Protein AF-A0A1D2YXR7-F1 (afdb_monomer)

Secondary structure (DSSP, 8-state):
-HHHHHHHHHHHHHHHHHHHHHTS-------HHHHHHHHHHHHHHHHHHHHHHHHHHHHHHHHHHHHHHHHHHHHHHHHHHHHHHHHHHHTT--S------THHHHHHHHHHHHHHHHHHTT--HHHHHHHHT--HHHHHHHHHHHHTT----

Structure (mmCIF, N/CA/C/O backbone):
data_AF-A0A1D2YXR7-F1
#
_entry.id   AF-A0A1D2YXR7-F1
#
loop_
_atom_site.group_PDB
_atom_site.id
_atom_site.type_symbol
_atom_site.label_atom_id
_atom_site.label_alt_id
_atom_site.label_comp_id
_atom_site.label_asym_id
_atom_site.label_entity_id
_atom_site.label_seq_id
_atom_site.pdbx_PDB_ins_code
_atom_site.Cartn_x
_atom_site.Cartn_y
_atom_site.Cartn_z
_atom_site.occupancy
_atom_site.B_iso_or_equiv
_atom_site.auth_seq_id
_atom_site.auth_comp_id
_atom_site.auth_asym_id
_atom_site.auth_atom_id
_atom_site.pdbx_PDB_model_num
ATOM 1 N N . MET A 1 1 ? 28.361 17.116 -80.672 1.00 84.50 1 MET A N 1
ATOM 2 C CA . MET A 1 1 ? 28.299 17.784 -79.351 1.00 84.50 1 MET A CA 1
ATOM 3 C C . MET A 1 1 ? 27.354 17.074 -78.388 1.00 84.50 1 MET A C 1
ATOM 5 O O . MET A 1 1 ? 27.728 16.904 -77.238 1.00 84.50 1 MET A O 1
ATOM 9 N N . GLU A 1 2 ? 26.195 16.590 -78.841 1.00 91.81 2 GLU A N 1
ATOM 10 C CA . GLU A 1 2 ? 25.187 15.940 -77.978 1.00 91.81 2 GLU A CA 1
ATOM 11 C C . GLU A 1 2 ? 25.696 14.694 -77.227 1.00 91.81 2 GLU A C 1
ATOM 13 O O . GLU A 1 2 ? 25.466 14.559 -76.029 1.00 91.81 2 GLU A O 1
ATOM 18 N N . ILE A 1 3 ? 26.480 13.834 -77.888 1.00 93.00 3 ILE A N 1
ATOM 19 C CA . ILE A 1 3 ? 27.063 12.625 -77.268 1.00 93.00 3 ILE A CA 1
ATOM 20 C C . ILE A 1 3 ? 28.014 12.977 -76.111 1.00 93.00 3 ILE A C 1
ATOM 22 O O . ILE A 1 3 ? 28.020 12.318 -75.074 1.00 93.00 3 ILE A O 1
ATOM 26 N N . LEU A 1 4 ? 28.795 14.047 -76.269 1.00 92.69 4 LEU A N 1
ATOM 27 C CA . LEU A 1 4 ? 29.770 14.494 -75.272 1.00 92.69 4 LEU A CA 1
ATOM 28 C C . LEU A 1 4 ? 29.050 15.053 -74.032 1.00 92.69 4 LEU A C 1
ATOM 30 O O . LEU A 1 4 ? 29.444 14.778 -72.902 1.00 92.69 4 LEU A O 1
ATOM 34 N N . LEU A 1 5 ? 27.933 15.757 -74.242 1.00 92.38 5 LEU A N 1
ATOM 35 C CA . LEU A 1 5 ? 27.095 16.292 -73.168 1.00 92.38 5 LEU A CA 1
ATOM 36 C C . LEU A 1 5 ? 26.433 15.173 -72.344 1.00 92.38 5 LEU A C 1
ATOM 38 O O . LEU A 1 5 ? 26.381 15.259 -71.117 1.00 92.38 5 LEU A O 1
ATOM 42 N N . MET A 1 6 ? 26.016 14.082 -72.997 1.00 94.94 6 MET A N 1
ATOM 43 C CA . MET A 1 6 ? 25.472 12.895 -72.326 1.00 94.94 6 MET A CA 1
ATOM 44 C C . MET A 1 6 ? 26.524 12.176 -71.463 1.00 94.94 6 MET A C 1
ATOM 46 O O . MET A 1 6 ? 26.229 11.773 -70.339 1.00 94.94 6 MET A O 1
ATOM 50 N N . GLN A 1 7 ? 27.765 12.054 -71.950 1.00 93.62 7 GLN A N 1
ATOM 51 C CA . GLN A 1 7 ? 28.863 11.434 -71.195 1.00 93.62 7 GLN A CA 1
ATOM 52 C C . GLN A 1 7 ? 29.255 12.247 -69.956 1.00 93.62 7 GLN A C 1
ATOM 54 O O . GLN A 1 7 ? 29.456 11.676 -68.883 1.00 93.62 7 GLN A O 1
ATOM 59 N N . VAL A 1 8 ? 29.316 13.576 -70.079 1.00 94.75 8 VAL A N 1
ATOM 60 C CA . VAL A 1 8 ? 29.595 14.466 -68.941 1.00 94.75 8 VAL A CA 1
ATOM 61 C C . VAL A 1 8 ? 28.473 14.386 -67.903 1.00 94.75 8 VAL A C 1
ATOM 63 O O . VAL A 1 8 ? 28.760 14.310 -66.711 1.00 94.75 8 VAL A O 1
ATOM 66 N N . GLY A 1 9 ? 27.210 14.318 -68.339 1.00 94.62 9 GLY A N 1
ATOM 67 C CA . GLY A 1 9 ? 26.066 14.127 -67.443 1.00 94.62 9 GLY A CA 1
ATOM 68 C C . GLY A 1 9 ? 26.112 12.809 -66.660 1.00 94.62 9 GLY A C 1
ATOM 69 O O . GLY A 1 9 ? 25.793 12.783 -65.475 1.00 94.62 9 GLY A O 1
ATOM 70 N N . LEU A 1 10 ? 26.561 11.714 -67.282 1.00 94.31 10 LEU A N 1
ATOM 71 C CA . LEU A 1 10 ? 26.708 10.429 -66.589 1.00 94.31 10 LEU A CA 1
ATOM 72 C C . LEU A 1 10 ? 27.811 10.481 -65.516 1.00 94.31 10 LEU A C 1
ATOM 74 O O . LEU A 1 10 ? 27.642 9.950 -64.417 1.00 94.31 10 LEU A O 1
ATOM 78 N N . LEU A 1 11 ? 28.926 11.154 -65.818 1.00 95.56 11 LEU A N 1
ATOM 79 C CA . LEU A 1 11 ? 30.050 11.315 -64.893 1.00 95.56 11 LEU A CA 1
ATOM 80 C C . LEU A 1 11 ? 29.671 12.133 -63.655 1.00 95.56 11 LEU A C 1
ATOM 82 O O . LEU A 1 11 ? 30.029 11.756 -62.539 1.00 95.56 11 LEU A O 1
ATOM 86 N N . THR A 1 12 ? 28.921 13.224 -63.824 1.00 94.62 12 THR A N 1
ATOM 87 C CA . THR A 1 12 ? 28.507 14.070 -62.695 1.00 94.62 12 THR A CA 1
ATOM 88 C C . THR A 1 12 ? 27.551 13.340 -61.757 1.00 94.62 12 THR A C 1
ATOM 90 O O . THR A 1 12 ? 27.722 13.419 -60.541 1.00 94.62 12 THR A O 1
ATOM 93 N N . VAL A 1 13 ? 26.611 12.555 -62.292 1.00 95.62 13 VAL A N 1
ATOM 94 C CA . VAL A 1 13 ? 25.709 11.715 -61.483 1.00 95.62 13 VAL A CA 1
ATOM 95 C C . VAL A 1 13 ? 26.490 10.661 -60.693 1.00 95.62 13 VAL A C 1
ATOM 97 O O . VAL A 1 13 ? 26.222 10.461 -59.508 1.00 95.62 13 VAL A O 1
ATOM 100 N N . GLY A 1 14 ? 27.497 10.035 -61.310 1.00 94.00 14 GLY A N 1
ATOM 101 C CA . GLY A 1 14 ? 28.373 9.080 -60.626 1.00 94.00 14 GLY A CA 1
ATOM 102 C C . GLY A 1 14 ? 29.132 9.707 -59.453 1.00 94.00 14 GLY A C 1
ATOM 103 O O . GLY A 1 14 ? 29.165 9.141 -58.361 1.00 94.00 14 GLY A O 1
ATOM 104 N N . ILE A 1 15 ? 29.681 10.911 -59.642 1.00 95.19 15 ILE A N 1
ATOM 105 C CA . ILE A 1 15 ? 30.394 11.644 -58.585 1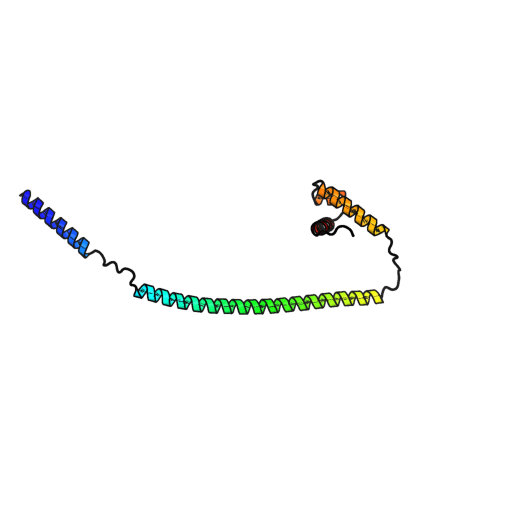.00 95.19 15 ILE A CA 1
ATOM 106 C C . ILE A 1 15 ? 29.449 12.004 -57.432 1.00 95.19 15 ILE A C 1
ATOM 108 O O . ILE A 1 15 ? 29.816 11.835 -56.271 1.00 95.19 15 ILE A O 1
ATOM 112 N N . ILE A 1 16 ? 28.220 12.435 -57.729 1.00 94.56 16 ILE A N 1
ATOM 113 C CA . ILE A 1 16 ? 27.210 12.744 -56.704 1.00 94.56 16 ILE A CA 1
ATOM 114 C C . ILE A 1 16 ? 26.896 11.502 -55.860 1.00 94.56 16 ILE A C 1
ATOM 116 O O . ILE A 1 16 ? 26.865 11.590 -54.633 1.00 94.56 16 ILE A O 1
ATOM 120 N N . PHE A 1 17 ? 26.733 10.334 -56.487 1.00 93.44 17 PHE A N 1
ATOM 121 C CA . PHE A 1 17 ? 26.514 9.077 -55.766 1.00 93.44 17 PHE A CA 1
ATOM 122 C C . PHE A 1 17 ? 27.687 8.704 -54.852 1.00 93.44 17 PHE A C 1
ATOM 124 O O . PHE A 1 17 ? 27.465 8.267 -53.723 1.00 93.44 17 PHE A O 1
ATOM 131 N N . ILE A 1 18 ? 28.927 8.912 -55.304 1.00 92.56 18 ILE A N 1
ATOM 132 C CA . ILE A 1 18 ? 30.132 8.659 -54.501 1.00 92.56 18 ILE A CA 1
ATOM 133 C C . ILE A 1 18 ? 30.200 9.613 -53.304 1.00 92.56 18 ILE A C 1
ATOM 135 O O . ILE A 1 18 ? 30.506 9.177 -52.197 1.00 92.56 18 ILE A O 1
ATOM 139 N N . ILE A 1 19 ? 29.871 10.894 -53.497 1.00 91.69 19 ILE A N 1
ATOM 140 C CA . ILE A 1 19 ? 29.824 11.877 -52.407 1.00 91.69 19 ILE A CA 1
ATOM 141 C C . ILE A 1 19 ? 28.766 11.474 -51.379 1.00 91.69 19 ILE A C 1
ATOM 143 O O . ILE A 1 19 ? 29.071 11.448 -50.193 1.00 91.69 19 ILE A O 1
ATOM 147 N N . ILE A 1 20 ? 27.559 11.092 -51.814 1.00 88.25 20 ILE A N 1
ATOM 148 C CA . ILE A 1 20 ? 26.488 10.623 -50.918 1.00 88.25 20 ILE A CA 1
ATOM 149 C C . ILE A 1 20 ? 26.919 9.357 -50.160 1.00 88.25 20 ILE A C 1
ATOM 151 O O . ILE A 1 20 ? 26.648 9.232 -48.967 1.00 88.25 20 ILE A O 1
ATOM 155 N N . ALA A 1 21 ? 27.622 8.434 -50.821 1.00 86.12 21 ALA A N 1
ATOM 156 C CA . ALA A 1 21 ? 28.138 7.223 -50.188 1.00 86.12 21 ALA A CA 1
ATOM 157 C C . ALA A 1 21 ? 29.241 7.519 -49.156 1.00 86.12 21 ALA A C 1
ATOM 159 O O . ALA A 1 21 ? 29.267 6.885 -48.103 1.00 86.12 21 ALA A O 1
ATOM 160 N N . LEU A 1 22 ? 30.111 8.499 -49.423 1.00 83.31 22 LEU A N 1
ATOM 161 C CA . LEU A 1 22 ? 31.153 8.954 -48.494 1.00 83.31 22 LEU A CA 1
ATOM 162 C C . LEU A 1 22 ? 30.592 9.772 -47.328 1.00 83.31 22 LEU A C 1
ATOM 164 O O . LEU A 1 22 ? 31.141 9.729 -46.232 1.00 83.31 22 LEU A O 1
ATOM 168 N N . PHE A 1 23 ? 29.496 10.496 -47.552 1.00 82.94 23 PHE A N 1
ATOM 169 C CA . PHE A 1 23 ? 28.803 11.264 -46.521 1.00 82.94 23 PHE A CA 1
ATOM 170 C C . PHE A 1 23 ? 27.822 10.441 -45.701 1.00 82.94 23 PHE A C 1
ATOM 172 O O . PHE A 1 23 ? 27.208 10.993 -44.789 1.00 82.94 23 PHE A O 1
ATOM 179 N N . LYS A 1 24 ? 27.660 9.142 -45.984 1.00 75.38 24 LYS A N 1
ATOM 180 C CA . LYS A 1 24 ? 26.875 8.267 -45.120 1.00 75.38 24 LYS A CA 1
ATOM 181 C C . LYS A 1 24 ? 27.570 8.253 -43.754 1.00 75.38 24 LYS A C 1
ATOM 183 O O . LYS A 1 24 ? 28.660 7.682 -43.658 1.00 75.38 24 LYS A O 1
ATOM 188 N N . PRO A 1 25 ? 26.988 8.887 -42.717 1.00 67.44 25 PRO A N 1
ATOM 189 C CA . PRO A 1 25 ? 27.599 8.900 -41.404 1.00 67.44 25 PRO A CA 1
ATOM 190 C C . PRO A 1 25 ? 27.784 7.445 -41.007 1.00 67.44 25 PRO A C 1
ATOM 192 O O . PRO A 1 25 ? 26.861 6.632 -41.143 1.00 67.44 25 PRO A O 1
ATOM 195 N N . LYS A 1 26 ? 29.010 7.105 -40.607 1.00 63.31 26 LYS A N 1
ATOM 196 C CA . LYS A 1 26 ? 29.304 5.821 -39.992 1.00 63.31 26 LYS A CA 1
ATOM 197 C C . LYS A 1 26 ? 28.308 5.712 -38.846 1.00 63.31 26 LYS A C 1
ATOM 199 O O . LYS A 1 26 ? 28.329 6.523 -37.929 1.00 63.31 26 LYS A O 1
ATOM 204 N N . ASN A 1 27 ? 27.318 4.842 -39.019 1.00 61.19 27 ASN A N 1
ATOM 205 C CA . ASN A 1 27 ? 26.301 4.625 -38.015 1.00 61.19 27 ASN A CA 1
ATOM 206 C C . ASN A 1 27 ? 27.065 3.963 -36.880 1.00 61.19 27 ASN A C 1
ATOM 208 O O . ASN A 1 27 ? 27.335 2.762 -36.946 1.00 61.19 27 ASN A O 1
ATOM 212 N N . ASP A 1 28 ? 27.512 4.777 -35.929 1.00 58.19 28 ASP A N 1
ATOM 213 C CA . ASP A 1 28 ? 28.075 4.347 -34.664 1.00 58.19 28 ASP A CA 1
ATOM 214 C C . ASP A 1 28 ? 26.914 3.684 -33.924 1.00 58.19 28 ASP A C 1
ATOM 216 O O . ASP A 1 28 ? 26.244 4.273 -33.076 1.00 58.19 28 ASP A O 1
ATOM 220 N N . GLY A 1 29 ? 26.587 2.467 -34.371 1.00 60.66 29 GLY A N 1
ATOM 221 C CA . GLY A 1 29 ? 25.684 1.576 -33.681 1.00 60.66 29 GLY A CA 1
ATOM 222 C C . GLY A 1 29 ? 26.151 1.553 -32.242 1.00 60.66 29 GLY A C 1
ATOM 223 O O . GLY A 1 29 ? 27.356 1.474 -32.004 1.00 60.66 29 GLY A O 1
ATOM 224 N N . ILE A 1 30 ? 25.200 1.739 -31.327 1.00 66.00 30 ILE A N 1
ATOM 225 C CA . ILE A 1 30 ? 25.427 1.782 -29.886 1.00 66.00 30 ILE A CA 1
ATOM 226 C C . ILE A 1 30 ? 26.455 0.698 -29.559 1.00 66.00 30 ILE A C 1
ATOM 228 O O . ILE A 1 30 ? 26.165 -0.489 -29.703 1.00 66.00 30 ILE A O 1
ATOM 232 N N . SER A 1 31 ? 27.675 1.124 -29.238 1.00 74.44 31 SER A N 1
ATOM 233 C CA . SER A 1 31 ? 28.780 0.215 -28.981 1.00 74.44 31 SER A CA 1
ATOM 234 C C . SER A 1 31 ? 28.422 -0.647 -27.779 1.00 74.44 31 SER A C 1
ATOM 236 O O . SER A 1 31 ? 27.790 -0.167 -26.836 1.00 74.44 31 SER A O 1
ATOM 238 N N . GLU A 1 32 ? 28.810 -1.916 -27.830 1.00 81.25 32 G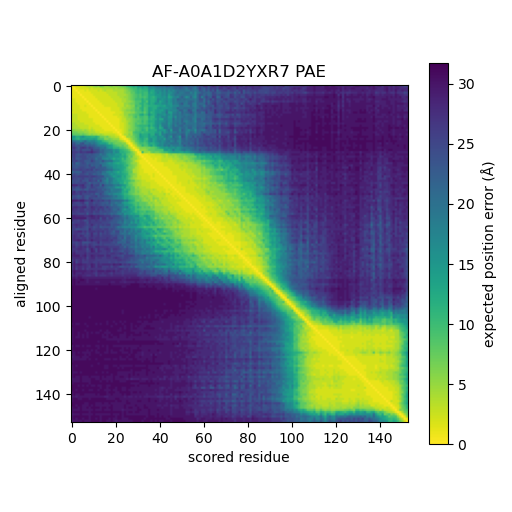LU A N 1
ATOM 239 C CA . GLU A 1 32 ? 28.596 -2.894 -26.761 1.00 81.25 32 GLU A CA 1
ATOM 240 C C . GLU A 1 32 ? 29.057 -2.336 -25.402 1.00 81.25 32 GLU A C 1
ATOM 242 O O . GLU A 1 32 ? 28.284 -2.342 -24.451 1.00 81.25 32 GLU A O 1
ATOM 247 N N . ASP A 1 33 ? 30.201 -1.644 -25.375 1.00 82.50 33 ASP A N 1
ATOM 248 C CA . ASP A 1 33 ? 30.740 -0.926 -24.210 1.00 82.50 33 ASP A CA 1
ATOM 249 C C . ASP A 1 33 ? 29.779 0.121 -23.614 1.00 82.50 33 ASP A C 1
ATOM 251 O O . ASP A 1 33 ? 29.734 0.353 -22.406 1.00 82.50 33 ASP A O 1
ATOM 255 N N . LYS A 1 34 ? 28.997 0.804 -24.460 1.00 83.69 34 LYS A N 1
ATOM 256 C CA . LYS A 1 34 ? 28.027 1.810 -24.009 1.00 83.69 34 LYS A CA 1
ATOM 257 C C . LYS A 1 34 ? 26.804 1.141 -23.391 1.00 83.69 34 LYS A C 1
ATOM 259 O O . LYS A 1 34 ? 26.226 1.687 -22.455 1.00 83.69 34 LYS A O 1
ATOM 264 N N . ILE A 1 35 ? 26.407 -0.014 -23.925 1.00 87.00 35 ILE A N 1
ATOM 265 C CA . ILE A 1 35 ? 25.329 -0.840 -23.373 1.00 87.00 35 ILE A CA 1
ATOM 266 C C . ILE A 1 35 ? 25.771 -1.411 -22.027 1.00 87.00 35 ILE A C 1
ATOM 268 O O . ILE A 1 35 ? 25.029 -1.290 -21.059 1.00 87.00 35 ILE A O 1
ATOM 272 N N . GLU A 1 36 ? 26.989 -1.942 -21.946 1.00 88.94 36 GLU A N 1
ATOM 273 C CA . GLU A 1 36 ? 27.570 -2.484 -20.718 1.00 88.94 36 GLU A CA 1
ATOM 274 C C . GLU A 1 36 ? 27.634 -1.432 -19.610 1.00 88.94 36 GLU A C 1
ATOM 276 O O . GLU A 1 36 ? 27.110 -1.658 -18.522 1.00 88.94 36 GLU A O 1
ATOM 281 N N . LYS A 1 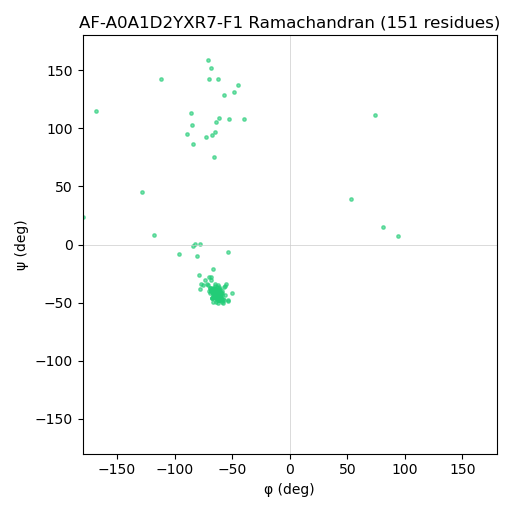37 ? 28.137 -0.230 -19.915 1.00 92.06 37 LYS A N 1
ATOM 282 C CA . LYS A 1 37 ? 28.155 0.876 -18.951 1.00 92.06 37 LYS A CA 1
ATOM 283 C C . LYS A 1 37 ? 26.752 1.283 -18.484 1.00 92.06 37 LYS A C 1
ATOM 285 O O . LYS A 1 37 ? 26.549 1.544 -17.305 1.00 92.06 37 LYS A O 1
ATOM 290 N N . MET A 1 38 ? 25.771 1.320 -19.391 1.00 88.69 38 MET A N 1
ATOM 291 C CA . MET A 1 38 ? 24.379 1.604 -19.012 1.00 88.69 38 MET A CA 1
ATOM 292 C C . MET A 1 38 ? 23.794 0.513 -18.110 1.00 88.69 38 MET A C 1
ATOM 294 O O . MET A 1 38 ? 23.021 0.829 -17.209 1.00 88.69 38 MET A O 1
ATOM 298 N N . PHE A 1 39 ? 24.150 -0.755 -18.329 1.00 93.00 39 PHE A N 1
ATOM 299 C CA . PHE A 1 39 ? 23.745 -1.845 -17.444 1.00 93.00 39 PHE A CA 1
ATOM 300 C C . PHE A 1 39 ? 24.421 -1.758 -16.078 1.00 93.00 39 PHE A C 1
ATOM 302 O O . PHE A 1 39 ? 23.750 -1.984 -15.076 1.00 93.00 39 PHE A O 1
ATOM 309 N N . GLU A 1 40 ? 25.703 -1.407 -16.019 1.00 94.94 40 GLU A N 1
ATOM 310 C CA . GLU A 1 40 ? 26.424 -1.207 -14.760 1.00 94.94 40 GLU A CA 1
ATOM 311 C C . GLU A 1 40 ? 25.801 -0.068 -13.938 1.00 94.94 40 GLU A C 1
ATOM 313 O O . GLU A 1 40 ? 25.452 -0.268 -12.773 1.00 94.94 40 GLU A O 1
ATOM 318 N N . ASP A 1 41 ? 25.543 1.079 -14.574 1.00 94.56 41 ASP A N 1
ATOM 319 C CA . ASP A 1 41 ? 24.857 2.215 -13.950 1.00 94.56 41 ASP A CA 1
ATOM 320 C C . ASP A 1 41 ? 23.449 1.817 -13.455 1.00 94.56 41 ASP A C 1
ATOM 322 O O . ASP A 1 41 ? 23.033 2.200 -12.360 1.00 94.56 41 ASP A O 1
ATOM 326 N N . PHE A 1 42 ? 22.717 1.001 -14.225 1.00 95.19 42 PHE A N 1
ATOM 327 C CA . PHE A 1 42 ? 21.379 0.526 -13.860 1.00 95.19 42 PHE A CA 1
ATOM 328 C C . PHE A 1 42 ? 21.392 -0.481 -12.702 1.00 95.19 42 PHE A C 1
ATOM 330 O O . PHE A 1 42 ? 20.534 -0.417 -11.821 1.00 95.19 42 PHE A O 1
ATOM 337 N N . LEU A 1 43 ? 22.359 -1.401 -12.673 1.00 95.00 43 LEU A N 1
ATOM 338 C CA . LEU A 1 43 ? 22.523 -2.349 -11.568 1.00 95.00 43 LEU A CA 1
ATOM 339 C C . LEU A 1 43 ? 22.836 -1.615 -10.263 1.00 95.00 43 LEU A C 1
ATOM 341 O O . LEU A 1 43 ? 22.229 -1.914 -9.235 1.00 95.00 43 LEU A O 1
ATOM 345 N N . LEU A 1 44 ? 23.714 -0.613 -10.326 1.00 94.44 44 LEU A N 1
ATOM 346 C CA . LEU A 1 44 ? 24.050 0.229 -9.183 1.00 94.44 44 LEU A CA 1
ATOM 347 C C . LEU A 1 44 ? 22.834 1.042 -8.716 1.00 94.44 44 LEU A C 1
ATOM 349 O O . LEU A 1 44 ? 22.566 1.130 -7.518 1.00 94.44 44 LEU A O 1
ATOM 353 N N . GLN A 1 45 ? 22.043 1.578 -9.650 1.00 94.75 45 GLN A N 1
ATOM 354 C CA . GLN A 1 45 ? 20.793 2.264 -9.326 1.00 94.75 45 GLN A CA 1
ATOM 355 C C . GLN A 1 45 ? 19.789 1.337 -8.623 1.00 94.75 45 GLN A C 1
ATOM 357 O O . GLN A 1 45 ? 19.209 1.729 -7.612 1.00 94.75 45 GLN A O 1
ATOM 362 N N . ILE A 1 46 ? 19.609 0.104 -9.106 1.00 93.50 46 ILE A N 1
ATOM 363 C CA . ILE A 1 46 ? 18.722 -0.883 -8.470 1.00 93.50 46 ILE A CA 1
ATOM 364 C C . ILE A 1 46 ? 19.176 -1.199 -7.046 1.00 93.50 46 ILE A C 1
ATOM 366 O O . ILE A 1 46 ? 18.344 -1.338 -6.149 1.00 93.50 46 ILE A O 1
ATOM 370 N N . GLU A 1 47 ? 20.481 -1.341 -6.822 1.00 93.25 47 GLU A N 1
ATOM 371 C CA . GLU A 1 47 ? 21.017 -1.631 -5.494 1.00 93.25 47 GLU A CA 1
ATOM 372 C C . GLU A 1 47 ? 20.703 -0.499 -4.505 1.00 93.25 47 GLU A C 1
ATOM 374 O O . GLU A 1 47 ? 20.176 -0.758 -3.419 1.00 93.25 47 GLU A O 1
ATOM 379 N N . ILE A 1 48 ? 20.912 0.752 -4.925 1.00 94.69 48 ILE A N 1
ATOM 380 C CA . ILE A 1 48 ? 20.570 1.942 -4.134 1.00 94.69 48 ILE A CA 1
ATOM 381 C C . ILE A 1 48 ? 19.062 2.007 -3.864 1.00 94.69 48 ILE A C 1
ATOM 383 O O . ILE A 1 48 ? 18.638 2.208 -2.724 1.00 94.69 48 ILE A O 1
ATOM 387 N N . GLU A 1 49 ? 18.235 1.816 -4.893 1.00 92.88 49 GLU A N 1
ATOM 388 C CA . GLU A 1 49 ? 16.777 1.853 -4.755 1.00 92.88 49 GLU A CA 1
ATOM 389 C C . GLU A 1 49 ? 16.270 0.760 -3.805 1.00 92.88 49 GLU A C 1
ATOM 391 O O . GLU A 1 49 ? 15.401 1.019 -2.970 1.00 92.88 49 GLU A O 1
ATOM 396 N N . ASN A 1 50 ? 16.845 -0.442 -3.862 1.00 93.50 50 ASN A N 1
ATOM 397 C CA . ASN A 1 50 ? 16.508 -1.529 -2.946 1.00 93.50 50 ASN A CA 1
ATOM 398 C C . ASN A 1 50 ? 16.853 -1.184 -1.494 1.00 93.50 50 ASN A C 1
ATOM 400 O O . ASN A 1 50 ? 16.050 -1.451 -0.593 1.00 93.50 50 ASN A O 1
ATOM 404 N N . GLU A 1 51 ? 18.013 -0.572 -1.249 1.00 94.94 51 GLU A N 1
ATOM 405 C CA . GLU A 1 51 ? 18.402 -0.131 0.092 1.00 94.94 51 GLU A CA 1
ATOM 406 C C . GLU A 1 51 ? 17.449 0.955 0.621 1.00 94.94 51 GLU A C 1
ATOM 408 O O . GLU A 1 51 ? 16.984 0.885 1.767 1.00 94.94 51 GLU A O 1
ATOM 413 N N . GLU A 1 52 ? 17.080 1.922 -0.223 1.00 94.31 52 GLU A N 1
ATOM 414 C CA . GLU A 1 52 ? 16.110 2.958 0.132 1.00 94.31 52 GLU A CA 1
ATOM 415 C C . GLU A 1 52 ? 14.724 2.391 0.438 1.00 94.31 52 GLU A C 1
ATOM 417 O O . GLU A 1 52 ? 14.097 2.786 1.429 1.00 94.31 52 GLU A O 1
ATOM 422 N N . ILE A 1 53 ? 14.230 1.473 -0.396 1.00 94.75 53 ILE A N 1
ATOM 423 C CA . ILE A 1 53 ? 12.942 0.804 -0.193 1.00 94.75 53 ILE A CA 1
ATOM 424 C C . ILE A 1 53 ? 12.969 0.045 1.131 1.00 94.75 53 ILE A C 1
ATOM 426 O O . ILE A 1 53 ? 12.057 0.196 1.946 1.00 94.75 53 ILE A O 1
ATOM 430 N N . LEU A 1 54 ? 14.038 -0.708 1.400 1.00 94.75 54 LEU A N 1
ATOM 431 C CA . LEU A 1 54 ? 14.189 -1.449 2.648 1.00 94.75 54 LEU A CA 1
ATOM 432 C C . LEU A 1 54 ? 14.190 -0.513 3.864 1.00 94.75 54 LEU A C 1
ATOM 434 O O . LEU A 1 54 ? 13.559 -0.806 4.884 1.00 94.75 54 LEU A O 1
ATOM 438 N N . LYS A 1 55 ? 14.864 0.637 3.762 1.00 95.38 55 LYS A N 1
ATOM 439 C CA . LYS A 1 55 ? 14.883 1.661 4.811 1.00 95.38 55 LYS A CA 1
ATOM 440 C C . LYS A 1 55 ? 13.496 2.261 5.044 1.00 95.38 55 LYS A C 1
ATOM 442 O O . LYS A 1 55 ? 13.079 2.369 6.199 1.00 95.38 55 LYS A O 1
ATOM 447 N N . LYS A 1 56 ? 12.768 2.604 3.975 1.00 93.44 56 LYS A N 1
ATOM 448 C CA . LYS A 1 56 ? 11.386 3.111 4.049 1.00 93.44 56 LYS A CA 1
ATOM 449 C C . LYS A 1 56 ? 10.468 2.087 4.716 1.00 93.44 56 LYS A C 1
ATOM 451 O O . LYS A 1 56 ? 9.782 2.435 5.670 1.00 93.44 56 LYS A O 1
ATOM 456 N N . ILE A 1 57 ? 10.539 0.818 4.309 1.00 93.50 57 ILE A N 1
ATOM 457 C CA . ILE A 1 57 ? 9.762 -0.282 4.903 1.00 93.50 57 ILE A CA 1
ATOM 458 C C . ILE A 1 57 ? 10.033 -0.403 6.406 1.00 93.50 57 ILE A C 1
ATOM 460 O O . ILE A 1 57 ? 9.091 -0.471 7.193 1.00 93.50 57 ILE A O 1
ATOM 464 N N . LYS A 1 58 ? 11.304 -0.394 6.829 1.00 93.31 58 LYS A N 1
ATOM 465 C CA . LYS A 1 58 ? 11.665 -0.475 8.255 1.00 93.31 58 LYS A CA 1
ATOM 466 C C . LYS A 1 58 ? 11.103 0.693 9.065 1.00 93.31 58 LYS A C 1
ATO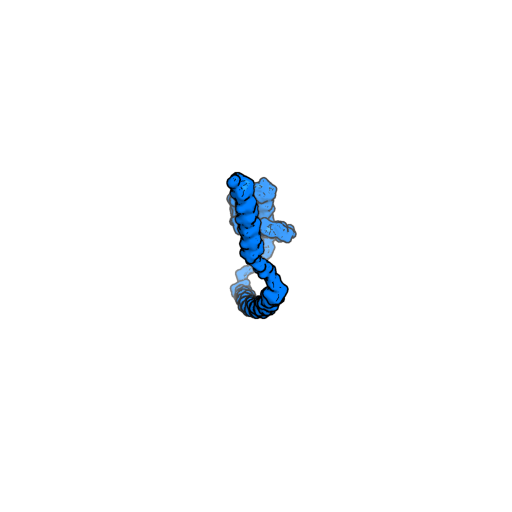M 468 O O . LYS A 1 58 ? 10.590 0.484 10.166 1.00 93.31 58 LYS A O 1
ATOM 473 N N . LEU A 1 59 ? 11.195 1.908 8.527 1.00 92.75 59 LEU A N 1
ATOM 474 C CA . LEU A 1 59 ? 10.715 3.115 9.195 1.00 92.75 59 LEU A CA 1
ATOM 475 C C . LEU A 1 59 ? 9.189 3.092 9.330 1.00 92.75 59 LEU A C 1
ATOM 477 O O . LEU A 1 59 ? 8.677 3.240 10.437 1.00 92.75 59 LEU A O 1
ATOM 481 N N . THR A 1 60 ? 8.479 2.800 8.238 1.00 88.81 60 THR A N 1
ATOM 482 C CA . THR A 1 60 ? 7.017 2.675 8.237 1.00 88.81 60 THR A CA 1
ATOM 483 C C . THR A 1 60 ? 6.543 1.564 9.169 1.00 88.81 60 THR A C 1
ATOM 485 O O . THR A 1 60 ? 5.605 1.779 9.930 1.00 88.81 60 THR A O 1
ATOM 488 N N . HIS A 1 61 ? 7.206 0.402 9.188 1.00 89.38 61 HIS A N 1
ATOM 489 C CA . HIS A 1 61 ? 6.877 -0.653 10.148 1.00 89.38 61 HIS A CA 1
ATOM 490 C C . HIS A 1 61 ? 7.005 -0.163 11.586 1.00 89.38 61 HIS A C 1
ATOM 492 O O . HIS A 1 61 ? 6.075 -0.326 12.368 1.00 89.38 61 HIS A O 1
ATOM 498 N N . THR A 1 62 ? 8.135 0.455 11.928 1.00 92.81 62 THR A N 1
ATOM 499 C CA . THR A 1 62 ? 8.393 0.955 13.286 1.00 92.81 62 THR A CA 1
ATOM 500 C C . THR A 1 62 ? 7.333 1.969 13.717 1.00 92.81 62 THR A C 1
ATOM 502 O O . THR A 1 62 ? 6.821 1.900 14.835 1.00 92.81 62 THR A O 1
ATOM 505 N N . GLU A 1 63 ? 6.960 2.881 12.821 1.00 93.69 63 GLU A N 1
ATOM 506 C CA . GLU A 1 63 ? 5.934 3.883 13.087 1.00 93.69 63 GLU A CA 1
ATOM 507 C C . GLU A 1 63 ? 4.545 3.260 13.281 1.00 93.69 63 GLU A C 1
ATOM 509 O O . GLU A 1 63 ? 3.870 3.579 14.261 1.00 93.69 63 GLU A O 1
ATOM 514 N N . ILE A 1 64 ? 4.151 2.313 12.423 1.00 91.69 64 ILE A N 1
ATOM 515 C CA . ILE A 1 64 ? 2.886 1.577 12.559 1.00 91.69 64 ILE A CA 1
ATOM 516 C C . ILE A 1 64 ? 2.841 0.808 13.883 1.00 91.69 64 ILE A C 1
ATOM 518 O O . ILE A 1 64 ? 1.838 0.884 14.587 1.00 91.69 64 ILE A O 1
ATOM 522 N N . TYR A 1 65 ? 3.917 0.111 14.265 1.00 91.50 65 TYR A N 1
ATOM 523 C CA . TYR A 1 65 ? 3.965 -0.608 15.543 1.00 91.50 65 TYR A CA 1
ATOM 524 C C . TYR A 1 65 ? 3.807 0.342 16.736 1.00 91.50 65 TYR A C 1
ATOM 526 O O . TYR A 1 65 ? 3.069 0.031 17.669 1.00 91.50 65 TYR A O 1
ATOM 534 N N . SER A 1 66 ? 4.429 1.525 16.690 1.00 92.62 66 SER A N 1
ATOM 535 C CA . SER A 1 66 ? 4.272 2.534 17.743 1.00 92.62 66 SER A CA 1
ATOM 536 C C . SER A 1 66 ? 2.844 3.084 17.820 1.00 92.62 66 SER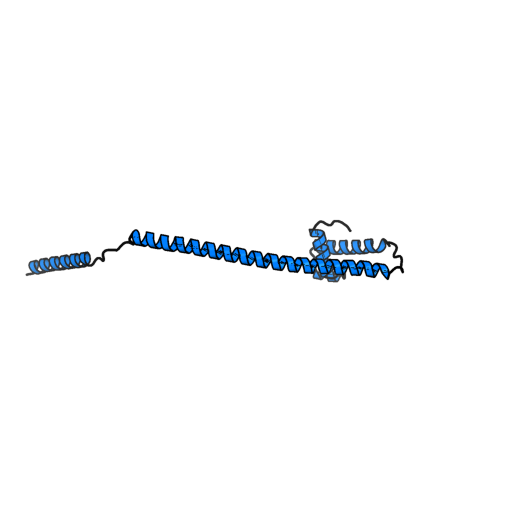 A C 1
ATOM 538 O O . SER A 1 66 ? 2.317 3.284 18.916 1.00 92.62 66 SER A O 1
ATOM 540 N N . GLN A 1 67 ? 2.203 3.330 16.675 1.00 92.38 67 GLN A N 1
ATOM 541 C CA . GLN A 1 67 ? 0.807 3.773 16.634 1.00 92.38 67 GLN A CA 1
ATOM 542 C C . GLN A 1 67 ? -0.133 2.690 17.168 1.00 92.38 67 GLN A C 1
ATOM 544 O O . GLN A 1 67 ? -0.978 2.984 18.013 1.00 92.38 67 GLN A O 1
ATOM 549 N N . LEU A 1 68 ? 0.076 1.437 16.762 1.00 92.19 68 LEU A N 1
ATOM 550 C CA . LEU A 1 68 ? -0.709 0.300 17.224 1.00 92.19 68 LEU A CA 1
ATOM 551 C C . LEU A 1 68 ? -0.589 0.109 18.741 1.00 92.19 68 LEU A C 1
ATOM 553 O O . LEU A 1 68 ? -1.596 -0.099 19.411 1.00 92.19 68 LEU A O 1
ATOM 557 N N . GLU A 1 69 ? 0.611 0.247 19.312 1.00 94.25 69 GLU A N 1
ATOM 558 C CA . GLU A 1 69 ? 0.803 0.164 20.764 1.00 94.25 69 GLU A CA 1
ATOM 559 C C . GLU A 1 69 ? 0.073 1.298 21.506 1.00 94.25 69 GLU A C 1
ATOM 561 O O . GLU A 1 69 ? -0.532 1.077 22.557 1.00 94.25 69 GLU A O 1
ATOM 566 N N . LYS A 1 70 ? 0.079 2.521 20.959 1.00 93.94 70 LYS A N 1
ATOM 567 C CA . LYS A 1 70 ? -0.662 3.657 21.535 1.00 93.94 70 LYS A CA 1
ATOM 568 C C . LYS A 1 70 ? -2.170 3.436 21.493 1.00 93.94 70 LYS A C 1
ATOM 570 O O . LYS A 1 70 ? -2.854 3.736 22.476 1.00 93.94 70 LYS A O 1
ATOM 575 N N . GLU A 1 71 ? -2.690 2.928 20.379 1.00 92.81 71 GLU A N 1
ATOM 576 C CA . GLU A 1 71 ? -4.104 2.579 20.259 1.00 92.81 71 GLU A CA 1
ATOM 577 C C . GLU A 1 71 ? -4.481 1.460 21.229 1.00 92.81 71 GLU A C 1
ATOM 579 O O . GLU A 1 71 ? -5.478 1.598 21.938 1.00 92.81 71 GLU A O 1
ATOM 584 N N . LEU A 1 72 ? -3.650 0.419 21.348 1.00 93.69 72 LEU A N 1
ATOM 585 C CA . LEU A 1 72 ? -3.862 -0.686 22.282 1.00 93.69 72 LEU A CA 1
ATOM 586 C C . LEU A 1 72 ? -3.936 -0.180 23.728 1.00 93.69 72 LEU A C 1
ATOM 588 O O . LEU A 1 72 ? -4.918 -0.440 24.413 1.00 93.69 72 LEU A O 1
ATOM 592 N N . ARG A 1 73 ? -2.976 0.649 24.159 1.00 93.00 73 ARG A N 1
ATOM 593 C CA . ARG A 1 73 ? -2.980 1.270 25.498 1.00 93.00 73 ARG A CA 1
ATOM 594 C C . ARG A 1 73 ? -4.199 2.155 25.737 1.00 93.00 73 ARG A C 1
ATOM 596 O O . ARG A 1 73 ? -4.733 2.210 26.844 1.00 93.00 73 ARG A O 1
ATOM 603 N N . THR A 1 74 ? -4.635 2.885 24.712 1.00 93.38 74 THR A N 1
ATOM 604 C CA . THR A 1 74 ? -5.833 3.729 24.802 1.00 93.38 74 THR A CA 1
ATOM 605 C C . THR A 1 74 ? -7.078 2.866 24.964 1.00 93.38 74 THR A C 1
ATOM 607 O O . THR A 1 74 ? -7.942 3.181 25.781 1.00 93.38 74 THR A O 1
ATOM 610 N N . LEU A 1 75 ? -7.163 1.767 24.216 1.00 91.81 75 LEU A N 1
ATOM 611 C CA . LEU A 1 75 ? -8.274 0.833 24.281 1.00 91.81 75 LEU A CA 1
ATOM 612 C C . LEU A 1 75 ? -8.311 0.104 25.627 1.00 91.81 75 LEU A C 1
ATOM 614 O O . LEU A 1 75 ? -9.362 0.091 26.259 1.00 91.81 75 LEU A O 1
ATOM 618 N N . GLU A 1 76 ? -7.170 -0.391 26.110 1.00 92.81 76 GLU A N 1
ATOM 619 C CA . GLU A 1 76 ? -7.016 -0.973 27.449 1.00 92.81 76 GLU A CA 1
ATOM 620 C C . GLU A 1 76 ? -7.497 0.000 28.527 1.00 92.81 76 GLU A C 1
ATOM 622 O O . GLU A 1 76 ? -8.336 -0.354 29.351 1.00 92.81 76 GLU A O 1
ATOM 627 N N . LYS A 1 77 ? -7.067 1.268 28.471 1.00 92.44 77 LYS A N 1
ATOM 628 C CA . LYS A 1 77 ? -7.507 2.291 29.428 1.00 92.44 77 LYS A CA 1
ATOM 629 C C . LYS A 1 77 ? -9.023 2.496 29.399 1.00 92.44 77 LYS A C 1
ATOM 631 O O . LYS A 1 77 ? -9.634 2.636 30.456 1.00 92.44 77 LYS A O 1
ATOM 636 N N . ARG A 1 78 ? -9.636 2.512 28.210 1.00 91.75 78 ARG A N 1
ATOM 637 C CA . ARG A 1 78 ? -11.096 2.647 28.069 1.00 91.75 78 ARG A CA 1
ATOM 638 C C . ARG A 1 78 ? -11.834 1.421 28.596 1.00 91.75 78 ARG A C 1
ATOM 640 O O . ARG A 1 78 ? -12.873 1.591 29.222 1.00 91.75 78 ARG A O 1
ATOM 647 N N . VAL A 1 79 ? -11.306 0.217 28.380 1.00 90.19 79 VAL A N 1
ATOM 648 C CA . VAL A 1 79 ? -11.870 -1.020 28.941 1.00 90.19 79 VAL A CA 1
ATOM 649 C C . VAL A 1 79 ? -11.819 -0.972 30.465 1.00 90.19 79 VAL A C 1
ATOM 651 O O . VAL A 1 79 ? -12.859 -1.102 31.100 1.00 90.19 79 VAL A O 1
ATOM 654 N N . THR A 1 80 ? -10.664 -0.654 31.054 1.00 91.94 80 THR A N 1
ATOM 655 C CA . THR A 1 80 ? -10.520 -0.527 32.513 1.00 91.94 80 THR A CA 1
ATOM 656 C C . THR A 1 80 ? -11.410 0.578 33.097 1.00 91.94 80 THR A C 1
ATOM 658 O O . THR A 1 80 ? -11.973 0.433 34.182 1.00 91.94 80 THR A O 1
ATOM 661 N N . GLU A 1 81 ? -11.586 1.697 32.390 1.00 89.69 81 GLU A N 1
ATOM 662 C CA . GLU A 1 81 ? -12.507 2.761 32.807 1.00 89.69 81 GLU A CA 1
ATOM 663 C C . GLU A 1 81 ? -13.967 2.280 32.806 1.00 89.69 81 GLU A C 1
ATOM 665 O O . GLU A 1 81 ? -14.717 2.579 33.734 1.00 89.69 81 GLU A O 1
ATOM 670 N N . ILE A 1 82 ? -14.377 1.506 31.799 1.00 87.75 82 ILE A N 1
ATOM 671 C CA . ILE A 1 82 ? -15.726 0.933 31.731 1.00 87.75 82 ILE A CA 1
ATOM 672 C C . ILE A 1 82 ? -15.923 -0.110 32.837 1.00 87.75 82 ILE A C 1
ATOM 674 O O . ILE A 1 82 ? -16.925 -0.052 33.547 1.00 87.75 82 ILE A O 1
ATOM 678 N N . GLU A 1 83 ? -14.959 -1.009 33.040 1.00 84.75 83 GLU A N 1
ATOM 679 C CA . GLU A 1 83 ? -14.996 -2.013 34.110 1.00 84.75 83 GLU A CA 1
ATOM 680 C C . GLU A 1 83 ? -15.079 -1.362 35.496 1.00 84.75 83 GLU A C 1
ATOM 682 O O . GLU A 1 83 ? -15.929 -1.728 36.305 1.00 84.75 83 GLU A O 1
ATOM 687 N N . SER A 1 84 ? -14.267 -0.335 35.766 1.00 81.19 84 SER A N 1
ATOM 688 C CA . SER A 1 84 ? -14.309 0.375 37.053 1.00 81.19 84 SER A CA 1
ATOM 689 C C . SER A 1 84 ? -15.631 1.116 37.284 1.00 81.19 84 SER A C 1
ATOM 691 O O . SER A 1 84 ? -16.120 1.157 38.417 1.00 81.19 84 SER A O 1
ATOM 693 N N . ARG A 1 85 ? -16.258 1.655 36.228 1.00 80.56 85 ARG A N 1
ATOM 694 C CA . ARG A 1 85 ? -17.600 2.252 36.318 1.00 80.56 85 ARG A CA 1
ATOM 695 C C . ARG A 1 85 ? -18.668 1.212 36.626 1.00 80.56 85 ARG A C 1
ATOM 697 O O . ARG A 1 85 ? -19.520 1.489 37.460 1.00 80.56 85 ARG A O 1
ATOM 704 N N . LEU A 1 86 ? -18.604 0.029 36.019 1.00 76.69 86 LEU A N 1
ATOM 705 C CA . LEU A 1 86 ? -19.538 -1.062 36.312 1.00 76.69 86 LEU A CA 1
ATOM 706 C C . LEU A 1 86 ? -19.416 -1.522 37.772 1.00 76.69 86 LEU A C 1
ATOM 708 O O . LEU A 1 86 ? -20.419 -1.565 38.477 1.00 76.69 86 LEU A O 1
ATOM 712 N N . VAL A 1 87 ? -18.192 -1.723 38.271 1.00 74.69 87 VAL A N 1
ATOM 713 C CA . VAL A 1 87 ? -17.946 -2.109 39.676 1.00 74.69 87 VAL A CA 1
ATOM 714 C C . VAL A 1 87 ? -18.412 -1.027 40.666 1.00 74.69 87 VAL A C 1
ATOM 716 O O . VAL A 1 87 ? -18.952 -1.336 41.727 1.00 74.69 87 VAL A O 1
ATOM 719 N N . THR A 1 88 ? -18.258 0.258 40.327 1.00 60.66 88 THR A N 1
ATOM 720 C CA . THR A 1 88 ? -18.696 1.372 41.194 1.00 60.66 88 THR A CA 1
ATOM 721 C C . THR A 1 88 ? -20.217 1.583 41.145 1.00 60.66 88 THR A C 1
ATOM 723 O O . THR A 1 88 ? -20.833 1.920 42.159 1.00 60.66 88 THR A O 1
ATOM 726 N N . SER A 1 89 ? -20.848 1.347 39.990 1.00 55.56 89 SER A N 1
ATOM 727 C CA . SER A 1 89 ? -22.307 1.381 39.838 1.00 55.56 89 SER A CA 1
ATOM 728 C C . SER A 1 89 ? -23.004 0.232 40.573 1.00 55.56 89 SER A C 1
ATOM 730 O O . SER A 1 89 ? -24.098 0.445 41.100 1.00 55.56 89 SER A O 1
ATOM 732 N N . GLU A 1 90 ? -22.366 -0.934 40.709 1.00 54.53 90 GLU A N 1
ATOM 733 C CA . GLU A 1 90 ? -22.888 -2.045 41.520 1.00 54.53 90 GLU A CA 1
ATOM 734 C C . GLU A 1 90 ? -22.840 -1.764 43.035 1.00 54.53 90 GLU A C 1
ATOM 736 O O . GLU A 1 90 ? -23.714 -2.221 43.769 1.00 54.53 90 GLU A O 1
ATOM 741 N N . ALA A 1 91 ? -21.910 -0.930 43.518 1.00 49.75 91 ALA A N 1
ATOM 742 C CA . ALA A 1 91 ? -21.811 -0.578 44.941 1.00 49.75 91 ALA A CA 1
ATOM 743 C C . ALA A 1 91 ? -22.804 0.513 45.410 1.00 49.75 91 ALA A C 1
ATOM 745 O O . ALA A 1 91 ? -22.947 0.727 46.612 1.00 49.75 91 ALA A O 1
ATOM 746 N N . THR A 1 92 ? -23.512 1.191 44.493 1.00 47.06 92 THR A N 1
ATOM 747 C CA . THR A 1 92 ? -24.517 2.234 44.832 1.00 47.06 92 THR A CA 1
ATOM 748 C C . THR A 1 92 ? -25.938 1.872 44.369 1.00 47.06 92 THR A C 1
ATOM 750 O O . THR A 1 92 ? -26.850 2.687 44.465 1.00 47.06 92 THR A O 1
ATOM 753 N N . SER A 1 93 ? -26.163 0.644 43.886 1.00 48.56 93 SER A N 1
ATOM 754 C CA . SER A 1 93 ? -27.470 0.188 43.380 1.00 48.56 93 SER A CA 1
ATOM 755 C C . SER A 1 93 ? -27.941 -1.131 44.002 1.00 48.56 93 SER A C 1
ATOM 757 O O . SER A 1 93 ? -28.474 -1.998 43.317 1.00 48.56 93 SER A O 1
ATOM 759 N N . THR A 1 94 ? -27.833 -1.284 45.322 1.00 44.81 94 THR A N 1
ATOM 760 C CA . THR A 1 94 ? -28.701 -2.208 46.073 1.00 44.81 94 THR A CA 1
ATOM 761 C C . THR A 1 94 ? -30.003 -1.483 46.399 1.00 44.81 94 THR A C 1
ATOM 763 O O . THR A 1 94 ? -30.141 -0.858 47.448 1.00 44.81 94 THR A O 1
ATOM 766 N N . GLY A 1 95 ? -30.964 -1.515 45.471 1.00 50.16 95 GLY A N 1
ATOM 767 C CA . GLY A 1 95 ? -32.223 -0.807 45.695 1.00 50.16 95 GLY A CA 1
ATOM 768 C C . GLY A 1 95 ? -33.303 -0.864 44.620 1.00 50.16 95 GLY A C 1
ATOM 769 O O . GLY A 1 95 ? -34.123 0.040 44.608 1.00 50.16 95 GLY A O 1
ATOM 770 N N . SER A 1 96 ? -33.349 -1.870 43.742 1.00 35.75 96 SER A N 1
ATOM 771 C CA . SER A 1 96 ? -34.628 -2.373 43.211 1.00 35.75 96 SER A CA 1
ATOM 772 C C . SER A 1 96 ? -34.401 -3.687 42.473 1.00 35.75 96 SER A C 1
ATOM 774 O O . SER A 1 96 ? -33.707 -3.733 41.460 1.00 35.75 96 SER A O 1
ATOM 776 N N . TYR A 1 97 ? -34.975 -4.765 42.997 1.00 44.81 97 TYR A N 1
ATOM 777 C CA . TYR A 1 97 ? -35.056 -6.043 42.307 1.00 44.81 97 TYR A CA 1
ATOM 778 C C . TYR A 1 97 ? -35.915 -5.856 41.054 1.00 44.81 97 TYR A C 1
ATOM 780 O O . TYR A 1 97 ? -37.136 -5.756 41.155 1.00 44.81 97 TYR A O 1
ATOM 788 N N . ILE A 1 98 ? -35.293 -5.819 39.875 1.00 53.00 98 ILE A N 1
ATOM 789 C CA . ILE A 1 98 ? -36.010 -6.098 38.632 1.00 53.00 98 ILE A CA 1
ATOM 790 C C . ILE A 1 98 ? -35.899 -7.603 38.420 1.00 53.00 98 ILE A C 1
ATOM 792 O O . ILE A 1 98 ? -34.903 -8.127 37.928 1.00 53.00 98 ILE A O 1
ATOM 796 N N . THR A 1 99 ? -36.932 -8.299 38.878 1.00 45.41 99 THR A N 1
ATOM 797 C CA . THR A 1 99 ? -37.323 -9.619 38.390 1.00 45.41 99 THR A CA 1
ATOM 798 C C . THR A 1 99 ? -37.277 -9.627 36.857 1.00 45.41 99 THR A C 1
ATOM 800 O O . THR A 1 99 ? -37.743 -8.663 36.244 1.00 45.41 99 THR A O 1
ATOM 803 N N . PRO A 1 100 ? -36.747 -10.681 36.213 1.00 46.22 100 PRO A N 1
ATOM 804 C CA . PRO A 1 100 ? -36.803 -10.808 34.764 1.00 46.22 100 PRO A CA 1
ATOM 805 C C . PRO A 1 100 ? -38.275 -10.948 34.364 1.00 46.22 100 PRO A C 1
ATOM 807 O O . PRO A 1 100 ? -38.872 -12.011 34.497 1.00 46.22 100 PRO A O 1
ATOM 810 N N . ASN A 1 101 ? -38.892 -9.835 33.966 1.00 46.56 101 ASN A N 1
ATOM 811 C CA . ASN A 1 101 ? -40.237 -9.830 33.423 1.00 46.56 101 ASN A CA 1
ATOM 812 C C . ASN A 1 101 ? -40.110 -10.137 31.928 1.00 46.56 101 ASN A C 1
ATOM 814 O O . ASN A 1 101 ? -39.709 -9.275 31.140 1.00 46.56 101 ASN A O 1
ATOM 818 N N . ASP A 1 102 ? -40.420 -11.381 31.570 1.00 52.31 102 ASP A N 1
ATOM 819 C CA . ASP A 1 102 ? -40.405 -11.945 30.215 1.00 52.31 102 ASP A CA 1
ATOM 820 C C . ASP A 1 102 ? -41.238 -11.146 29.190 1.00 52.31 102 ASP A C 1
ATOM 822 O O . ASP A 1 102 ? -41.166 -11.408 28.001 1.00 52.31 102 ASP A O 1
ATOM 826 N N . GLU A 1 103 ? -42.002 -10.123 29.577 1.00 49.41 103 GLU A N 1
ATOM 827 C CA . GLU A 1 103 ? -42.813 -9.334 28.639 1.00 49.41 103 GLU A CA 1
ATOM 828 C C . GLU A 1 103 ? -42.005 -8.457 27.662 1.00 49.41 103 GLU A C 1
ATOM 830 O O . GLU A 1 103 ? -42.465 -8.204 26.546 1.00 49.41 103 GLU A O 1
ATOM 835 N N . ASN A 1 104 ? -40.796 -8.010 28.023 1.00 50.59 104 ASN A N 1
ATOM 836 C CA . ASN A 1 104 ? -39.989 -7.157 27.133 1.00 50.59 104 ASN A CA 1
ATOM 837 C C . ASN A 1 104 ? -39.263 -7.943 26.027 1.00 50.59 104 ASN A C 1
ATOM 839 O O . ASN A 1 104 ? -39.022 -7.387 24.953 1.00 50.59 104 ASN A O 1
ATOM 843 N N . SER A 1 105 ? -38.955 -9.227 26.243 1.00 51.59 105 SER A N 1
ATOM 844 C CA . SER A 1 105 ? -38.365 -10.086 25.205 1.00 51.59 105 SER A CA 1
ATOM 845 C C . SER A 1 105 ? -39.388 -10.419 24.112 1.00 51.59 105 SER A C 1
ATOM 847 O O . SER A 1 105 ? -39.039 -10.425 22.929 1.00 51.59 105 SER A O 1
ATOM 849 N N . TYR A 1 106 ? -40.671 -10.576 24.467 1.00 52.38 106 TYR A N 1
ATOM 850 C CA . TYR A 1 106 ? -41.751 -10.766 23.491 1.00 52.38 106 TYR A CA 1
ATOM 851 C C . TYR A 1 106 ? -42.015 -9.512 22.643 1.00 52.38 106 TYR A C 1
ATOM 853 O O . TYR A 1 106 ? -42.227 -9.625 21.435 1.00 52.38 106 TYR A O 1
ATOM 861 N N . GLN A 1 107 ? -41.962 -8.308 23.228 1.00 56.78 107 GLN A N 1
ATOM 862 C CA . GLN A 1 107 ? -42.175 -7.065 22.472 1.00 56.78 107 GLN A CA 1
ATOM 863 C C . GLN A 1 107 ? -41.008 -6.724 21.534 1.00 56.78 107 GLN A C 1
ATOM 865 O O . GLN A 1 107 ? -41.235 -6.187 20.446 1.00 56.78 107 GLN A O 1
ATOM 870 N N . LEU A 1 108 ? -39.769 -7.043 21.928 1.00 61.41 108 LEU A N 1
ATOM 871 C CA . LEU A 1 108 ? -38.590 -6.841 21.083 1.00 61.41 108 LEU A CA 1
ATOM 872 C C . LEU A 1 108 ? -38.594 -7.806 19.888 1.00 61.41 108 LEU A C 1
ATOM 874 O O . LEU A 1 108 ? -38.349 -7.381 18.758 1.00 61.41 108 LEU A O 1
ATOM 878 N N . ASN A 1 109 ? -38.968 -9.068 20.122 1.00 68.06 109 ASN A N 1
ATOM 879 C CA . ASN A 1 109 ? -39.113 -10.068 19.066 1.00 68.06 109 ASN A CA 1
ATOM 880 C C . ASN A 1 109 ? -40.246 -9.732 18.086 1.00 68.06 109 ASN A C 1
ATOM 882 O O . ASN A 1 109 ? -40.036 -9.786 16.876 1.00 68.06 109 ASN A O 1
ATOM 886 N N . ALA A 1 110 ? -41.411 -9.285 18.568 1.00 74.56 110 ALA A N 1
ATOM 887 C CA . ALA A 1 110 ? -42.523 -8.907 17.690 1.00 74.56 110 ALA A CA 1
ATOM 888 C C . ALA A 1 110 ? -42.157 -7.755 16.732 1.00 74.56 110 ALA A C 1
ATOM 890 O O . ALA A 1 110 ? -42.435 -7.815 15.533 1.00 74.56 110 ALA A O 1
ATOM 891 N N . LYS A 1 111 ? -41.470 -6.724 17.243 1.00 78.81 111 LYS A N 1
ATOM 892 C CA . LYS A 1 111 ? -40.993 -5.589 16.435 1.00 78.81 111 LYS A CA 1
ATOM 893 C C . LYS A 1 111 ? -39.903 -5.996 15.441 1.00 78.81 111 LYS A C 1
ATOM 895 O O . LYS A 1 111 ? -39.893 -5.520 14.307 1.00 78.81 111 LYS A O 1
ATOM 900 N N . TYR A 1 112 ? -39.000 -6.888 15.848 1.00 84.25 112 TYR A N 1
ATOM 901 C CA . TYR A 1 112 ? -37.967 -7.453 14.980 1.00 84.25 112 TYR A CA 1
ATOM 902 C C . TYR A 1 112 ? -38.578 -8.213 13.796 1.00 84.25 112 TYR A C 1
ATOM 904 O O . TYR A 1 112 ? -38.204 -7.980 12.642 1.00 84.25 112 TYR A O 1
ATOM 912 N N . GLU A 1 113 ? -39.557 -9.079 14.064 1.00 85.38 113 GLU A N 1
ATOM 913 C CA . GLU A 1 113 ? -40.261 -9.834 13.027 1.00 85.38 113 GLU A CA 1
ATOM 914 C C . GLU A 1 113 ? -40.988 -8.919 12.038 1.00 85.38 113 GLU A C 1
ATOM 916 O O . GLU A 1 113 ? -40.929 -9.145 10.826 1.00 85.38 113 GLU A O 1
ATOM 921 N N . GLU A 1 114 ? -41.625 -7.854 12.528 1.00 87.50 114 GLU A N 1
ATOM 922 C CA . GLU A 1 114 ? -42.324 -6.884 11.686 1.00 87.50 114 GLU A CA 1
ATOM 923 C C . GLU A 1 114 ? -41.366 -6.134 10.745 1.00 87.50 114 GLU A C 1
ATOM 925 O O . GLU A 1 114 ? -41.613 -6.068 9.535 1.00 87.50 114 GLU A O 1
ATOM 930 N N . VAL A 1 115 ? -40.226 -5.655 11.262 1.00 89.62 115 VAL A N 1
ATOM 931 C CA . VAL A 1 115 ? -39.166 -5.011 10.461 1.00 89.62 115 VAL A CA 1
ATOM 932 C C . VAL A 1 115 ? -38.660 -5.951 9.372 1.00 89.62 115 VAL A C 1
ATOM 934 O O . VAL A 1 115 ? -38.547 -5.556 8.209 1.00 89.62 115 VAL A O 1
ATOM 937 N N . LEU A 1 116 ? -38.385 -7.211 9.721 1.00 89.50 116 LEU A N 1
ATOM 938 C CA . LEU A 1 116 ? -37.913 -8.194 8.753 1.00 89.50 116 LEU A CA 1
ATOM 939 C C . LEU A 1 116 ? -38.966 -8.529 7.701 1.00 89.50 116 LEU A C 1
ATOM 941 O O . LEU A 1 116 ? -38.615 -8.682 6.531 1.00 89.50 116 LEU A O 1
ATOM 945 N N . LYS A 1 117 ? -40.239 -8.643 8.086 1.00 90.75 117 LYS A N 1
ATOM 946 C CA . LYS A 1 117 ? -41.338 -8.927 7.160 1.00 90.75 117 LYS A CA 1
ATOM 947 C C . LYS A 1 117 ? -41.492 -7.811 6.134 1.00 90.75 117 LYS A C 1
ATOM 949 O O . LYS A 1 117 ? -41.572 -8.101 4.939 1.00 90.75 117 LYS A O 1
ATOM 954 N N . LEU A 1 118 ? -41.495 -6.554 6.576 1.00 91.25 118 LEU A N 1
ATOM 955 C CA . LEU A 1 118 ? -41.595 -5.402 5.682 1.00 91.25 118 LEU A CA 1
ATOM 956 C C . LEU A 1 118 ? -40.362 -5.305 4.773 1.00 91.25 118 LEU A C 1
ATOM 958 O O . LEU A 1 118 ? -40.503 -5.216 3.556 1.00 91.25 118 LEU A O 1
ATOM 962 N N . TYR A 1 119 ? -39.154 -5.443 5.320 1.00 89.88 119 TYR A N 1
ATOM 963 C CA . TYR A 1 119 ? -37.933 -5.402 4.513 1.00 89.88 119 TYR A CA 1
ATOM 964 C C . TYR A 1 119 ? -37.876 -6.530 3.465 1.00 89.88 119 TYR A C 1
ATOM 966 O O . TYR A 1 119 ? -37.572 -6.290 2.300 1.00 89.88 119 TYR A O 1
ATOM 974 N N . ASN A 1 120 ? -38.248 -7.761 3.839 1.00 89.25 120 ASN A N 1
ATOM 975 C CA . ASN A 1 120 ? -38.319 -8.897 2.908 1.00 89.25 120 ASN A CA 1
ATOM 976 C C . ASN A 1 120 ? -39.420 -8.735 1.845 1.00 89.25 120 ASN A C 1
ATOM 978 O O . ASN A 1 120 ? -39.352 -9.381 0.803 1.00 89.25 120 ASN A O 1
ATOM 982 N N . SER A 1 121 ? -40.424 -7.893 2.102 1.00 91.50 121 SER A N 1
ATOM 983 C CA . SER A 1 121 ? -41.483 -7.558 1.141 1.00 91.50 121 SER A CA 1
ATOM 984 C C . SER A 1 121 ? -41.054 -6.476 0.138 1.00 91.50 121 SER A C 1
ATOM 986 O O . SER A 1 121 ? -41.848 -6.102 -0.720 1.00 91.50 121 SER A O 1
ATOM 988 N N . GLY A 1 122 ? -39.812 -5.980 0.229 1.00 90.12 122 GLY A N 1
ATOM 989 C CA . GLY A 1 122 ? -39.237 -5.002 -0.697 1.00 90.12 122 GLY A CA 1
ATOM 990 C C . GLY A 1 122 ? -39.373 -3.539 -0.265 1.00 90.12 122 GLY A C 1
ATOM 991 O O . GLY A 1 122 ? -39.024 -2.660 -1.049 1.00 90.12 122 GLY A O 1
ATOM 992 N N . TYR A 1 123 ? -39.852 -3.262 0.954 1.00 91.88 123 TYR A N 1
ATOM 993 C CA . TYR A 1 123 ? -39.915 -1.894 1.481 1.00 91.88 123 TYR A CA 1
ATOM 994 C C . TYR A 1 123 ? -38.517 -1.341 1.784 1.00 91.88 123 TYR A C 1
ATOM 996 O O . TYR A 1 123 ? -37.640 -2.045 2.293 1.00 91.88 123 TYR A O 1
ATOM 1004 N N . SER A 1 124 ? -38.323 -0.052 1.507 1.00 92.19 124 SER A N 1
ATOM 1005 C CA . SER A 1 124 ? -37.098 0.671 1.848 1.00 92.19 124 SER A CA 1
ATOM 1006 C C . SER A 1 124 ? -36.978 0.903 3.359 1.00 92.19 124 SER A C 1
ATOM 1008 O O . SER A 1 124 ? -37.967 0.897 4.091 1.00 92.19 124 SER A O 1
ATOM 1010 N N . ILE A 1 125 ? -35.756 1.142 3.846 1.00 89.62 125 ILE A N 1
ATOM 1011 C CA . ILE A 1 125 ? -35.491 1.387 5.277 1.00 89.62 125 ILE A CA 1
ATOM 1012 C C . ILE A 1 125 ? -36.320 2.573 5.800 1.00 89.62 125 ILE A C 1
ATOM 1014 O O . ILE A 1 125 ? -36.816 2.517 6.923 1.00 89.62 125 ILE A O 1
ATOM 1018 N N . ASP A 1 126 ? -36.511 3.608 4.978 1.00 92.12 126 ASP A N 1
ATOM 1019 C CA . ASP A 1 126 ? -37.295 4.794 5.331 1.00 92.12 126 ASP A CA 1
ATOM 1020 C C . ASP A 1 126 ? -38.783 4.468 5.519 1.00 92.12 126 ASP A C 1
ATOM 1022 O O . ASP A 1 126 ? -39.410 4.923 6.475 1.00 92.12 126 ASP A O 1
ATOM 1026 N N . GLU A 1 127 ? -39.348 3.640 4.640 1.00 90.19 127 GLU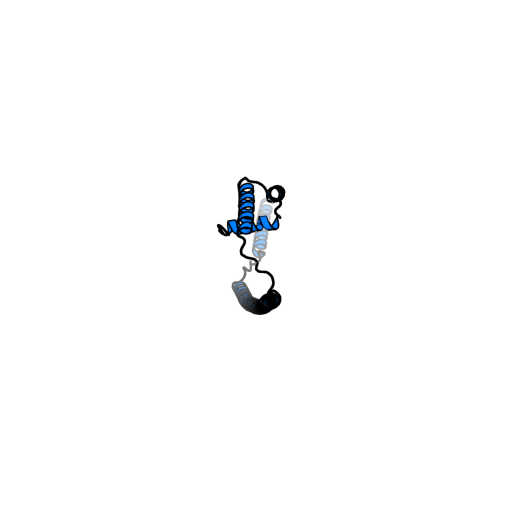 A N 1
ATOM 1027 C CA . GLU A 1 127 ? -40.746 3.209 4.727 1.00 90.19 127 GLU A CA 1
ATOM 1028 C C . GLU A 1 127 ? -40.982 2.273 5.911 1.00 90.19 127 GLU A C 1
ATOM 1030 O O . GLU A 1 127 ? -42.018 2.360 6.573 1.00 90.19 127 GLU A O 1
ATOM 1035 N N . VAL A 1 128 ? -40.020 1.392 6.200 1.00 91.62 128 VAL A N 1
ATOM 1036 C CA . VAL A 1 128 ? -40.070 0.523 7.380 1.00 91.62 128 VAL A CA 1
ATOM 1037 C C . VAL A 1 128 ? -40.050 1.373 8.649 1.00 91.62 128 VAL A C 1
ATOM 1039 O O . VAL A 1 128 ? -40.926 1.200 9.488 1.00 91.62 128 VAL A O 1
ATOM 1042 N N . ALA A 1 129 ? -39.146 2.353 8.750 1.00 90.44 129 ALA A N 1
ATOM 1043 C CA . ALA A 1 129 ? -39.051 3.256 9.899 1.00 90.44 129 ALA A CA 1
ATOM 1044 C C . ALA A 1 129 ? -40.362 4.003 10.177 1.00 90.44 129 ALA A C 1
ATOM 1046 O O . ALA A 1 129 ? -40.806 4.075 11.323 1.00 90.4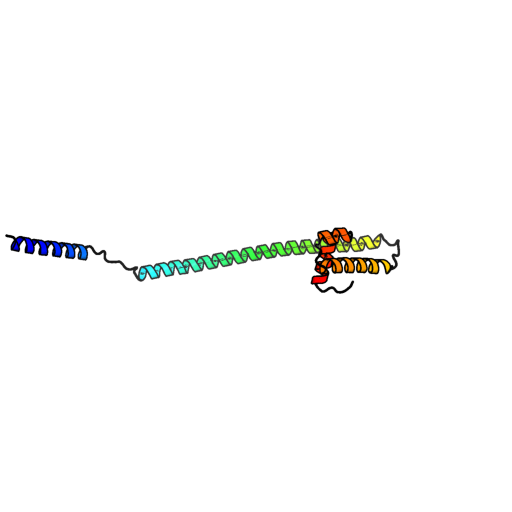4 129 ALA A O 1
ATOM 1047 N N . GLN A 1 130 ? -41.017 4.504 9.125 1.00 89.75 130 GLN A N 1
ATOM 1048 C CA . GLN A 1 130 ? -42.310 5.182 9.248 1.00 89.75 130 GLN A CA 1
ATOM 1049 C C . GLN A 1 130 ? -43.431 4.242 9.704 1.00 89.75 130 GLN A C 1
ATOM 1051 O O . GLN A 1 130 ? -44.295 4.652 10.476 1.00 89.75 130 GLN A O 1
ATOM 1056 N N . LYS A 1 131 ? -43.437 2.990 9.231 1.00 87.12 131 LYS A N 1
ATOM 1057 C CA . LYS A 1 131 ? -44.493 2.013 9.540 1.00 87.12 131 LYS A CA 1
ATOM 1058 C C . LYS A 1 131 ? -44.348 1.396 10.925 1.00 87.12 131 LYS A C 1
ATOM 1060 O O . LYS A 1 131 ? -45.355 1.190 11.591 1.00 87.12 131 LYS A O 1
ATOM 1065 N N . THR A 1 132 ? -43.122 1.113 11.354 1.00 85.94 132 THR A N 1
ATOM 1066 C CA . THR A 1 132 ? -42.855 0.431 12.628 1.00 85.94 132 THR A CA 1
ATOM 1067 C C . THR A 1 132 ? -42.541 1.400 13.766 1.00 85.94 132 THR A C 1
ATOM 1069 O O . THR A 1 132 ? -42.437 0.971 14.912 1.00 85.94 132 THR A O 1
ATOM 1072 N N . ASN A 1 133 ? -42.375 2.697 13.471 1.00 87.81 133 ASN A N 1
ATOM 1073 C CA . ASN A 1 133 ? -41.903 3.714 14.415 1.00 87.81 133 ASN A CA 1
ATOM 1074 C C . ASN A 1 133 ? -40.575 3.311 15.094 1.00 87.81 133 ASN A C 1
ATOM 1076 O O . ASN A 1 133 ? -40.385 3.490 16.296 1.00 87.81 133 ASN A O 1
ATOM 1080 N N . ILE A 1 134 ? -39.678 2.703 14.314 1.00 86.31 134 ILE A N 1
ATOM 1081 C CA . ILE A 1 134 ? -38.343 2.264 14.746 1.00 86.31 134 ILE A CA 1
ATOM 1082 C C . ILE A 1 134 ? -37.315 3.138 14.039 1.00 86.31 134 ILE A C 1
ATOM 1084 O O . ILE A 1 134 ? -37.495 3.499 12.875 1.00 86.31 134 ILE A O 1
ATOM 1088 N N . SER A 1 135 ? -36.231 3.485 14.730 1.00 89.31 135 SER A N 1
ATOM 1089 C CA . SER A 1 135 ? -35.204 4.342 14.147 1.00 89.31 135 SER A CA 1
ATOM 1090 C C . SER A 1 135 ? -34.446 3.642 13.012 1.00 89.31 135 SER A C 1
ATOM 1092 O O . SER A 1 135 ? -34.232 2.426 13.012 1.00 89.31 135 SER A O 1
ATOM 1094 N N . HIS A 1 136 ? -33.940 4.422 12.055 1.00 88.31 136 HIS A N 1
ATOM 1095 C CA . HIS A 1 136 ? -33.090 3.908 10.974 1.00 88.31 136 HIS A CA 1
ATOM 1096 C C . HIS A 1 136 ? -31.862 3.147 11.481 1.00 88.31 136 HIS A C 1
ATOM 1098 O O . HIS A 1 136 ? -31.416 2.198 10.836 1.00 88.31 136 HIS A O 1
ATOM 1104 N N . ALA A 1 137 ? -31.298 3.572 12.615 1.00 82.56 137 ALA A N 1
ATOM 1105 C CA . ALA A 1 137 ? -30.140 2.930 13.229 1.00 82.56 137 ALA A CA 1
ATOM 1106 C C . ALA A 1 137 ? -30.485 1.524 13.739 1.00 82.56 137 ALA A C 1
ATOM 1108 O O . ALA A 1 137 ? -29.751 0.575 13.462 1.00 82.56 137 ALA A O 1
ATOM 1109 N N . GLU A 1 138 ? -31.626 1.375 14.411 1.00 83.75 138 GLU A N 1
ATOM 1110 C CA . GLU A 1 138 ? -32.117 0.086 14.902 1.00 83.75 138 GLU A CA 1
ATOM 1111 C C . GLU A 1 138 ? -32.485 -0.852 13.751 1.00 83.75 138 GLU A C 1
ATOM 1113 O O . GLU A 1 138 ? -32.105 -2.018 13.781 1.00 83.75 138 GLU A O 1
ATOM 1118 N N . ILE A 1 139 ? -33.120 -0.357 12.682 1.00 89.50 139 ILE A N 1
ATOM 1119 C CA . ILE A 1 139 ? -33.418 -1.179 11.496 1.00 89.50 139 ILE A CA 1
ATOM 1120 C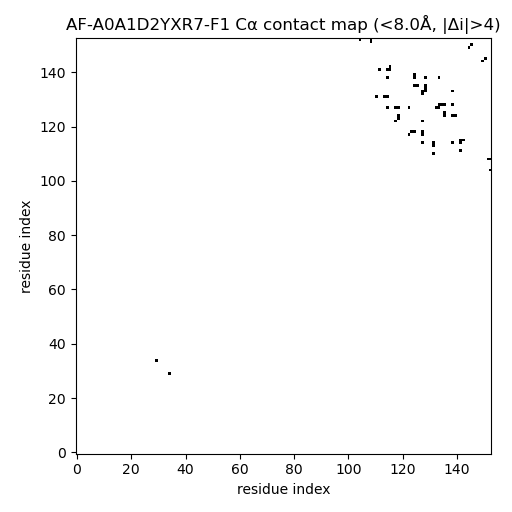 C . ILE A 1 139 ? -32.125 -1.688 10.847 1.00 89.50 139 ILE A C 1
ATOM 1122 O O . ILE A 1 139 ? -32.012 -2.871 10.526 1.00 89.50 139 ILE A O 1
ATOM 1126 N N . LYS A 1 140 ? -31.111 -0.827 10.692 1.00 89.12 140 LYS A N 1
ATOM 1127 C CA . LYS A 1 140 ? -29.798 -1.239 10.164 1.00 89.12 140 LYS A CA 1
ATOM 1128 C C . LYS A 1 140 ? -29.126 -2.282 11.052 1.00 89.12 140 LYS A C 1
ATOM 1130 O O . LYS A 1 140 ? -28.537 -3.228 10.530 1.00 89.12 140 LYS A O 1
ATOM 1135 N N . LEU A 1 141 ? -29.231 -2.133 12.371 1.00 86.56 141 LEU A N 1
ATOM 1136 C CA . LEU A 1 141 ? -28.713 -3.107 13.326 1.00 86.56 141 LEU A CA 1
ATOM 1137 C C . LEU A 1 141 ? -29.436 -4.454 13.188 1.00 86.56 141 LEU A C 1
ATOM 1139 O O . LEU A 1 141 ? -28.778 -5.478 13.026 1.00 86.56 141 LEU A O 1
ATOM 1143 N N . ILE A 1 142 ? -30.770 -4.447 13.166 1.00 87.06 142 ILE A N 1
ATOM 1144 C CA . ILE A 1 142 ? -31.630 -5.627 12.979 1.00 87.06 142 ILE A CA 1
ATOM 1145 C C . ILE A 1 142 ? -31.243 -6.398 11.708 1.00 87.06 142 ILE A C 1
ATOM 1147 O O . ILE A 1 142 ? -31.038 -7.615 11.741 1.00 87.06 142 ILE A O 1
ATOM 1151 N N . LEU A 1 143 ? -31.072 -5.686 10.592 1.00 87.69 143 LEU A N 1
ATOM 1152 C CA . LEU A 1 143 ? -30.670 -6.277 9.315 1.00 87.69 143 LEU A CA 1
ATOM 1153 C C . LEU A 1 143 ? -29.229 -6.805 9.343 1.00 87.69 143 LEU A C 1
ATOM 1155 O O . LEU A 1 143 ? -28.964 -7.893 8.829 1.00 87.69 143 LEU A O 1
ATOM 1159 N N . GLY A 1 144 ? -28.310 -6.076 9.980 1.00 85.00 144 GLY A N 1
ATOM 1160 C CA . GLY A 1 144 ? -26.921 -6.501 10.150 1.00 85.00 144 GLY A CA 1
ATOM 1161 C C . GLY A 1 144 ? -26.788 -7.765 11.002 1.00 85.00 144 GLY A C 1
ATOM 1162 O O . GLY A 1 144 ? -25.994 -8.649 10.679 1.00 85.00 144 GLY A O 1
ATOM 1163 N N . LEU A 1 145 ? -27.602 -7.894 12.051 1.00 84.19 145 LEU A N 1
ATOM 1164 C CA . LEU A 1 145 ? -27.668 -9.093 12.889 1.00 84.19 145 LEU A CA 1
ATOM 1165 C C . LEU A 1 145 ? -28.230 -10.291 12.113 1.00 84.19 145 LEU A C 1
ATOM 1167 O O . LEU A 1 145 ? -27.656 -11.381 12.174 1.00 84.19 145 LEU A O 1
ATOM 1171 N N . LYS A 1 146 ? -29.282 -10.079 11.307 1.00 82.69 146 LYS A N 1
ATOM 1172 C CA . LYS A 1 146 ? -29.835 -11.110 10.415 1.00 82.69 146 LYS A CA 1
ATOM 1173 C C . LYS A 1 146 ? -28.800 -11.604 9.401 1.00 82.69 146 LYS A C 1
ATOM 1175 O O . LYS A 1 146 ? -28.668 -12.810 9.209 1.00 82.69 146 LYS A O 1
ATOM 1180 N N . GLN A 1 147 ? -28.060 -10.696 8.759 1.00 79.88 147 GLN A N 1
ATOM 1181 C CA . GLN A 1 147 ? -27.032 -11.053 7.774 1.00 79.88 147 GLN A CA 1
ATOM 1182 C C . GLN A 1 147 ? -25.902 -11.883 8.398 1.00 79.88 147 GLN A C 1
ATOM 1184 O O . GLN A 1 147 ? -25.378 -12.791 7.758 1.00 79.88 147 GLN A O 1
ATOM 1189 N N . LYS A 1 148 ? -25.560 -11.604 9.661 1.00 80.31 148 LYS A N 1
ATOM 1190 C CA . LYS A 1 148 ? -24.567 -12.358 10.438 1.00 80.31 148 LYS A CA 1
ATOM 1191 C C . LYS A 1 148 ? -25.085 -13.694 10.989 1.00 80.31 148 LYS A C 1
ATOM 1193 O O . LYS A 1 148 ? -24.325 -14.404 11.637 1.00 80.31 148 LYS A O 1
ATOM 1198 N N . GLY A 1 149 ? -26.340 -14.062 10.717 1.00 68.81 149 GLY A N 1
ATOM 1199 C CA . GLY A 1 149 ? -26.888 -15.374 11.063 1.00 68.81 149 GLY A CA 1
ATOM 1200 C C . GLY A 1 149 ? -27.356 -15.524 12.512 1.00 68.81 149 GLY A C 1
ATOM 1201 O O . GLY A 1 149 ? -27.606 -16.650 12.937 1.00 68.81 149 GLY A O 1
ATOM 1202 N N . TYR A 1 150 ? -27.526 -14.428 13.260 1.00 59.59 150 TYR A N 1
ATOM 1203 C CA . TYR A 1 150 ? -28.158 -14.480 14.580 1.00 59.59 150 TYR A CA 1
ATOM 1204 C C . TYR A 1 150 ? -29.663 -14.710 14.406 1.00 59.59 150 TYR A C 1
ATOM 1206 O O . TYR A 1 150 ? -30.434 -13.776 14.193 1.00 59.59 150 TYR A O 1
ATOM 1214 N N . LYS A 1 151 ? -30.073 -15.981 14.437 1.00 57.12 151 LYS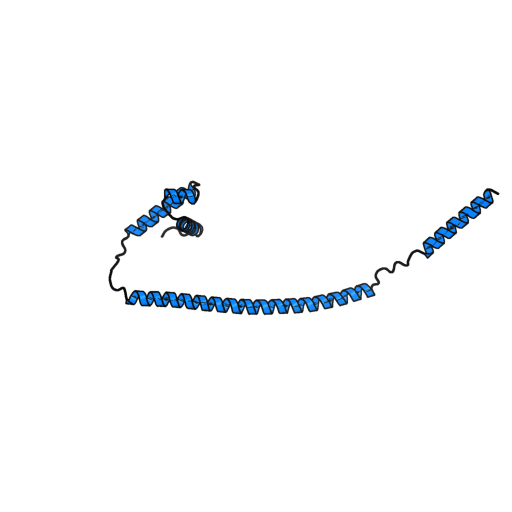 A N 1
ATOM 1215 C CA . LYS A 1 151 ? -31.474 -16.374 14.602 1.00 57.12 151 LYS A CA 1
ATOM 1216 C C . LYS A 1 151 ? -31.778 -16.410 16.102 1.00 57.12 151 LYS A C 1
ATOM 1218 O O . LYS A 1 151 ? -31.263 -17.288 16.784 1.00 57.12 151 LYS A O 1
ATOM 1223 N N . ASN A 1 152 ? -32.644 -15.495 16.540 1.00 50.22 152 ASN A N 1
ATOM 1224 C CA . ASN A 1 152 ? -33.276 -15.400 17.862 1.00 50.22 152 ASN A CA 1
ATOM 1225 C C . ASN A 1 152 ? -32.369 -14.915 19.012 1.00 50.22 152 ASN A C 1
ATOM 1227 O O . ASN A 1 152 ? -31.487 -15.638 19.473 1.00 50.22 152 ASN A O 1
ATOM 1231 N N . VAL A 1 153 ? -32.666 -13.709 19.510 1.00 42.69 153 VAL A N 1
ATOM 1232 C CA . VAL A 1 153 ? -32.570 -13.360 20.938 1.00 42.69 153 VAL A CA 1
ATOM 1233 C C . VAL A 1 153 ? -33.984 -13.056 21.399 1.00 42.69 153 VAL A C 1
ATOM 1235 O O . VAL A 1 153 ? -34.632 -12.227 20.728 1.00 42.69 153 VAL A O 1
#

Foldseek 3Di:
DVVVVVVVVVVVVVVVVVVVVVPPPPPPDCDPVNVVVVVVVVVVVVVVVVVVVVVVVVVVVVVVVVVVVVVVVVVVVVVVVVVVVVVVVVVVPPDDDPDPPCPVQVVVVVLLVQLVVCVVVVDDLVRSCVVSVDDSVVSVVSVVCVVVPPDGD

Mean predicted aligned error: 20.36 Å

Sequence (153 aa):
MEILLMQVGLLTVGIIFIIIALFKPKNDGISEDKIEKMFEDFLLQIEIENEEILKKIKLTHTEIYSQLEKELRTLEKRVTEIESRLVTSEATSTGSYITPNDENSYQLNAKYEEVLKLYNSGYSIDEVAQKTNISHAEIKLILGLKQKGYKNV

Organism: NCBI:txid337097

InterPro domains:
  IPR021244 Protein of unknown function DUF2802 [PF10975] (67-146)

Nearest PDB structures (foldseek):
  2r0q-assembly1_F  TM=5.244E-01  e=8.209E-02  Staphylococcus aureus
  4ld5-assembly1_B  TM=4.148E-01  e=4.236E-01  Staphylococcus aureus
  4hri-assembly1_A  TM=5.206E-01  e=3.077E+00  Nostoc sp. PCC 7120 = FACHB-418

Solvent-accessible surface area (backbone atoms only — not comparable to full-atom values): 8904 Å² total; per-residue (Å²): 112,70,70,60,54,53,54,51,54,53,52,52,54,52,51,52,52,51,51,54,61,70,64,52,72,79,78,77,63,84,46,68,70,58,53,51,51,52,48,51,55,47,53,53,47,50,53,54,51,51,52,51,49,53,51,50,51,53,52,53,49,54,52,51,52,53,51,51,52,52,51,49,54,52,50,52,53,52,50,54,51,52,52,52,48,52,59,54,51,59,76,76,57,88,80,72,90,77,70,89,64,69,66,60,60,54,54,53,41,54,53,51,52,51,51,51,52,44,46,75,72,69,49,51,69,69,58,42,23,69,73,70,75,44,55,65,67,56,52,50,48,55,52,52,40,50,76,72,64,64,77,83,122

pLDDT: mean 81.97, std 15.81, range [35.75, 95.62]

Radius of gyration: 43.34 Å; Cα contacts (8 Å, |Δi|>4): 32; chains: 1; bounding box: 76×34×125 Å